Protein AF-A0A0L0EYX8-F1 (afdb_monomer_lite)

Foldseek 3Di:
DPVPVVVVVVVFWDWAAWPDADPQATWTWIQGPPPRDIDIDGDGDPDPPPDDDDDDD

Sequence (57 aa):
MEALTIGFLEDFYDLGHLLGKGGFGKVILGMDKESGEEVAIKLIPRNKCDDSVVSEC

Radius of gyration: 13.28 Å; chains: 1; bounding box: 33×18×38 Å

pLDDT: mean 79.5, std 18.6, range [41.28, 97.31]

InterPro domains:
  IPR000719 Protein kinase domain [PS50011] (13-57)
  IPR011009 Protein kinase-like domain superfamily [SSF56112] (6-50)
  IPR017441 Protein kinase, ATP binding site [PS00107] (19-42)

Secondary structure (DSSP, 8-state):
--SHHHHHHHTTEEEEEEEEEETTEEEEEEEETTT--EEEEEE--S-----------

Structure (mmCIF, N/CA/C/O backbone):
data_AF-A0A0L0EYX8-F1
#
_entry.id   AF-A0A0L0EYX8-F1
#
loop_
_atom_site.group_PDB
_atom_site.id
_atom_site.type_symbol
_atom_site.label_atom_id
_atom_site.label_alt_id
_atom_site.label_comp_id
_atom_site.label_asym_id
_atom_site.label_entity_id
_atom_site.label_seq_id
_atom_site.pdbx_PDB_ins_code
_atom_site.Cartn_x
_atom_site.Cartn_y
_atom_site.Cartn_z
_atom_site.occupancy
_atom_site.B_iso_or_equiv
_atom_site.auth_seq_id
_atom_site.auth_comp_id
_atom_site.auth_asym_id
_atom_site.auth_atom_id
_atom_site.pdbx_PDB_model_num
ATOM 1 N N . MET A 1 1 ? 14.277 -8.449 3.738 1.00 45.12 1 MET A N 1
ATOM 2 C CA . MET A 1 1 ? 14.134 -7.414 4.786 1.00 45.12 1 MET A CA 1
ATOM 3 C C . MET A 1 1 ? 13.123 -6.369 4.293 1.00 45.12 1 MET A C 1
ATOM 5 O O . MET A 1 1 ? 13.477 -5.220 4.117 1.00 45.12 1 MET A O 1
ATOM 9 N N . GLU A 1 2 ? 11.883 -6.771 3.979 1.00 49.50 2 GLU A N 1
ATOM 10 C CA . GLU A 1 2 ? 10.853 -5.869 3.399 1.00 49.50 2 GLU A CA 1
ATOM 11 C C . GLU A 1 2 ? 9.623 -5.684 4.311 1.00 49.50 2 GLU A C 1
ATOM 13 O O . GLU A 1 2 ? 8.745 -4.886 4.010 1.00 49.50 2 GLU A O 1
ATOM 18 N N . ALA A 1 3 ? 9.556 -6.401 5.440 1.00 45.06 3 ALA A N 1
ATOM 19 C CA . ALA A 1 3 ? 8.358 -6.472 6.282 1.00 45.06 3 ALA A CA 1
ATOM 20 C C . ALA A 1 3 ? 8.259 -5.368 7.355 1.00 45.06 3 ALA A C 1
ATOM 22 O O . ALA A 1 3 ? 7.167 -5.057 7.813 1.00 45.06 3 ALA A O 1
ATOM 23 N N . LEU A 1 4 ? 9.377 -4.746 7.750 1.00 51.66 4 LEU A N 1
ATOM 24 C CA . LEU A 1 4 ? 9.403 -3.813 8.891 1.00 51.66 4 LEU A CA 1
ATOM 25 C C . LEU A 1 4 ? 8.731 -2.460 8.615 1.00 51.66 4 LEU A C 1
ATOM 27 O O . LEU A 1 4 ? 8.252 -1.824 9.544 1.00 51.66 4 LEU A O 1
ATOM 31 N N . THR A 1 5 ? 8.694 -2.001 7.362 1.00 59.34 5 THR A N 1
ATOM 32 C CA . THR A 1 5 ? 8.063 -0.713 7.017 1.00 59.34 5 THR A CA 1
ATOM 33 C C . THR A 1 5 ? 6.555 -0.844 6.822 1.00 59.34 5 THR A C 1
ATOM 35 O O . THR A 1 5 ? 5.833 0.113 7.066 1.00 59.34 5 THR A O 1
ATOM 38 N N . ILE A 1 6 ? 6.081 -2.022 6.408 1.00 65.69 6 ILE A N 1
ATOM 39 C CA . ILE A 1 6 ? 4.652 -2.281 6.197 1.00 65.69 6 ILE A CA 1
ATOM 40 C C . ILE A 1 6 ? 3.923 -2.354 7.546 1.00 65.69 6 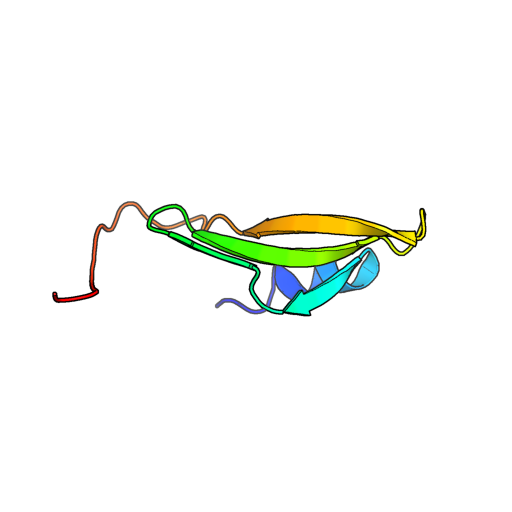ILE A C 1
ATOM 42 O O . ILE A 1 6 ? 2.888 -1.717 7.686 1.00 65.69 6 ILE A O 1
ATOM 46 N N . GLY A 1 7 ? 4.527 -2.994 8.558 1.00 72.38 7 GLY A N 1
ATOM 47 C CA . GLY A 1 7 ? 3.893 -3.162 9.872 1.00 72.38 7 GLY A CA 1
ATOM 48 C C . GLY A 1 7 ? 3.500 -1.851 10.564 1.00 72.38 7 GLY A C 1
ATOM 49 O O . GLY A 1 7 ? 2.400 -1.759 11.084 1.00 72.38 7 GLY A O 1
ATOM 50 N N . PHE A 1 8 ? 4.346 -0.812 10.515 1.00 80.50 8 PHE A N 1
ATOM 51 C CA . PHE A 1 8 ? 3.987 0.508 11.066 1.00 80.50 8 PHE A CA 1
ATOM 52 C C . PHE A 1 8 ? 2.909 1.222 10.238 1.00 80.50 8 PHE A C 1
ATOM 54 O O . PHE A 1 8 ? 2.136 2.010 10.768 1.00 80.50 8 PHE A O 1
ATOM 61 N N . LEU A 1 9 ? 2.855 0.982 8.925 1.00 84.44 9 LEU A N 1
ATOM 62 C CA . LEU A 1 9 ? 1.831 1.587 8.074 1.00 84.44 9 LEU A CA 1
ATOM 63 C C . LEU A 1 9 ? 0.440 1.026 8.381 1.00 84.44 9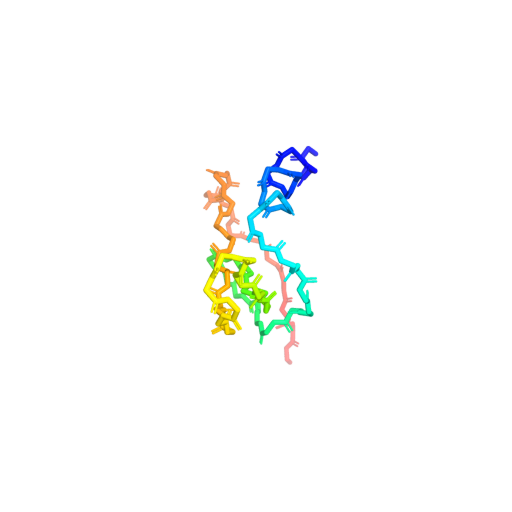 LEU A C 1
ATOM 65 O O . LEU A 1 9 ? -0.532 1.772 8.320 1.00 84.44 9 LEU A O 1
ATOM 69 N N . GLU A 1 10 ? 0.357 -0.259 8.726 1.00 88.25 10 GLU A N 1
ATOM 70 C CA . GLU A 1 10 ? -0.899 -0.943 9.048 1.00 88.25 10 GLU A CA 1
ATOM 71 C C . GLU A 1 10 ? -1.570 -0.401 10.325 1.00 88.25 10 GLU A C 1
ATOM 73 O O . GLU A 1 10 ? -2.780 -0.560 10.487 1.00 88.25 10 GLU A O 1
ATOM 78 N N . ASP A 1 11 ? -0.836 0.292 11.203 1.00 92.56 11 ASP A N 1
ATOM 79 C CA . ASP A 1 11 ? -1.416 0.970 12.372 1.00 92.56 11 ASP A CA 1
ATOM 80 C C . ASP A 1 11 ? -2.306 2.166 11.976 1.00 92.56 11 ASP A C 1
ATOM 82 O O . ASP A 1 11 ? -3.288 2.456 12.659 1.00 92.56 11 ASP A O 1
ATOM 86 N N . PHE A 1 12 ? -2.008 2.828 10.851 1.00 93.19 12 PHE A N 1
ATOM 87 C CA . PHE A 1 12 ? -2.682 4.061 10.409 1.00 93.19 12 PHE A CA 1
ATOM 88 C C . PHE A 1 12 ? -3.519 3.876 9.144 1.00 93.19 12 PHE A C 1
ATOM 90 O O . PHE A 1 12 ? -4.496 4.594 8.945 1.00 93.19 12 PHE A O 1
ATOM 97 N N . TYR A 1 13 ? -3.155 2.912 8.299 1.00 95.06 13 TYR A N 1
ATOM 98 C CA . TYR A 1 13 ? -3.779 2.695 7.002 1.00 95.06 13 TYR A CA 1
ATOM 99 C C . TYR A 1 13 ? -4.207 1.243 6.833 1.00 95.06 13 TYR A C 1
ATOM 101 O O . TYR A 1 13 ? -3.431 0.323 7.091 1.00 95.06 13 TYR A O 1
ATOM 109 N N . ASP A 1 14 ? -5.412 1.025 6.317 1.00 94.75 14 ASP A N 1
ATOM 110 C CA . ASP A 1 14 ? -5.778 -0.271 5.754 1.00 94.75 14 ASP A CA 1
ATOM 111 C C . ASP A 1 14 ? -5.214 -0.371 4.339 1.00 94.75 14 ASP A C 1
ATOM 113 O O . ASP A 1 14 ? -5.576 0.392 3.441 1.00 94.75 14 ASP A O 1
ATOM 117 N N . LEU A 1 15 ? -4.269 -1.291 4.150 1.00 93.00 15 LEU A N 1
ATOM 118 C CA . LEU A 1 15 ? -3.554 -1.448 2.890 1.00 93.00 15 LEU A CA 1
ATOM 119 C C . LEU A 1 15 ? -4.369 -2.284 1.901 1.00 93.00 15 LEU A C 1
ATOM 121 O O . LEU A 1 15 ? -4.803 -3.397 2.195 1.00 93.00 15 LEU A O 1
ATOM 125 N N . GLY A 1 16 ? -4.534 -1.748 0.698 1.00 91.38 16 GLY A N 1
ATOM 126 C CA . GLY A 1 16 ? -5.230 -2.381 -0.409 1.00 91.38 16 GLY A CA 1
ATOM 127 C C . GLY A 1 16 ? -4.291 -2.926 -1.485 1.00 91.38 16 GLY A C 1
ATOM 128 O O . GLY A 1 16 ? -3.122 -3.247 -1.263 1.00 91.38 16 GLY A O 1
ATOM 129 N N . HIS A 1 17 ? -4.832 -3.052 -2.696 1.00 91.00 17 HIS A N 1
ATOM 130 C CA . HIS A 1 17 ? -4.115 -3.615 -3.834 1.00 91.00 17 HIS A CA 1
ATOM 131 C C . HIS A 1 17 ? -3.094 -2.633 -4.433 1.00 91.00 17 HIS A C 1
ATOM 133 O O . HIS A 1 17 ? -3.113 -1.427 -4.192 1.00 91.00 17 HIS A O 1
ATOM 139 N N . LEU A 1 18 ? -2.179 -3.164 -5.242 1.00 93.62 18 LEU A N 1
ATOM 140 C CA . LEU A 1 18 ? -1.199 -2.378 -5.987 1.00 93.62 18 LEU A CA 1
ATOM 141 C C . LEU A 1 18 ? -1.897 -1.530 -7.062 1.00 93.62 18 LEU A C 1
ATOM 143 O O . LEU A 1 18 ? -2.506 -2.083 -7.971 1.00 93.62 18 LEU A O 1
ATOM 147 N N . LEU A 1 19 ? -1.735 -0.209 -6.994 1.00 94.00 19 LEU A N 1
ATOM 148 C CA . LEU A 1 19 ? -2.214 0.729 -8.014 1.00 94.00 19 LEU A CA 1
ATOM 149 C C . LEU A 1 19 ? -1.216 0.871 -9.170 1.00 94.00 19 LEU A C 1
ATOM 151 O O . LEU A 1 19 ? -1.610 1.056 -10.317 1.00 94.00 19 LEU A O 1
ATOM 155 N N . GLY A 1 20 ? 0.088 0.775 -8.889 1.00 92.06 20 GLY A N 1
ATOM 156 C CA . GLY A 1 20 ? 1.110 0.867 -9.931 1.00 92.06 20 GLY A CA 1
ATOM 157 C C . GLY A 1 20 ? 2.524 0.555 -9.454 1.00 92.06 20 GLY A C 1
ATOM 158 O O . GLY A 1 20 ? 2.858 0.709 -8.281 1.00 92.06 20 GLY A O 1
ATOM 159 N N . LYS A 1 21 ? 3.389 0.126 -10.376 1.00 91.50 21 LYS A N 1
ATOM 160 C CA . LYS A 1 21 ? 4.809 -0.155 -10.125 1.00 91.50 21 LYS A CA 1
ATOM 161 C C . LYS A 1 21 ? 5.652 0.485 -11.223 1.00 91.50 21 LYS A C 1
ATOM 163 O O . LYS A 1 21 ? 5.358 0.312 -12.399 1.00 91.50 21 LYS A O 1
ATOM 168 N N . GLY A 1 22 ? 6.706 1.194 -10.833 1.00 86.44 22 GLY A N 1
ATOM 169 C CA . GLY A 1 22 ? 7.676 1.791 -11.750 1.00 86.44 22 GLY A CA 1
ATOM 170 C C . GLY A 1 22 ? 9.098 1.706 -11.198 1.00 86.44 22 GLY A C 1
ATOM 171 O O . GLY A 1 22 ? 9.319 1.175 -10.109 1.00 86.44 22 GLY A O 1
ATOM 172 N N . GLY A 1 23 ? 10.068 2.261 -11.930 1.00 83.38 23 GLY A N 1
ATOM 173 C CA . GLY A 1 23 ? 11.486 2.220 -11.537 1.00 83.38 23 GLY A CA 1
ATOM 174 C C . GLY A 1 23 ? 11.769 2.819 -10.151 1.00 83.38 23 GLY A C 1
ATOM 175 O O . GLY A 1 23 ? 12.642 2.346 -9.433 1.00 83.38 23 GLY A O 1
ATOM 176 N N . PHE A 1 24 ? 10.961 3.794 -9.726 1.00 80.88 24 PHE A N 1
ATOM 177 C CA . PHE A 1 24 ? 11.116 4.500 -8.449 1.00 80.88 24 PHE A CA 1
ATOM 178 C C . PHE A 1 24 ? 10.373 3.861 -7.265 1.00 80.88 24 PHE A C 1
ATOM 180 O O . PHE A 1 24 ? 10.407 4.407 -6.163 1.00 80.88 24 PHE A O 1
ATOM 187 N N . GLY A 1 25 ? 9.676 2.738 -7.471 1.00 86.81 25 GLY A N 1
ATOM 188 C CA . GLY A 1 25 ? 8.955 2.042 -6.406 1.00 86.81 25 GLY A CA 1
ATOM 189 C C . GL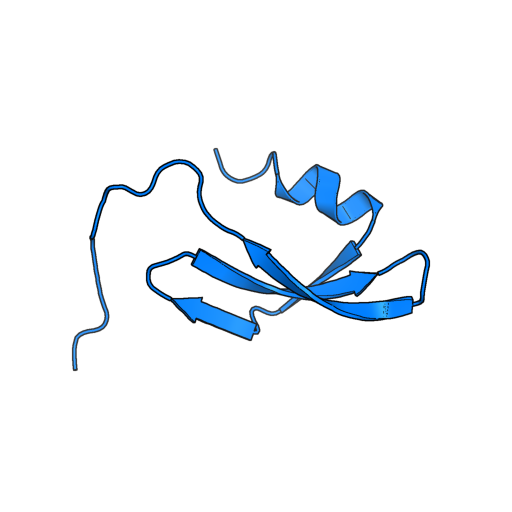Y A 1 25 ? 7.551 1.584 -6.792 1.00 86.81 25 GLY A C 1
ATOM 190 O O . GLY A 1 25 ? 7.209 1.456 -7.970 1.00 86.81 25 GLY A O 1
ATOM 191 N N . LYS A 1 26 ? 6.738 1.310 -5.771 1.00 90.44 26 LYS A N 1
ATOM 192 C CA . LYS A 1 26 ? 5.364 0.811 -5.915 1.00 90.44 26 LYS A CA 1
ATOM 193 C C . LYS A 1 26 ? 4.370 1.743 -5.229 1.00 90.44 26 LYS A C 1
ATOM 195 O O . LYS A 1 26 ? 4.695 2.341 -4.210 1.00 90.44 26 LYS A O 1
ATOM 200 N N . VAL A 1 27 ? 3.177 1.861 -5.790 1.00 93.31 27 VAL A N 1
ATOM 201 C CA . VAL A 1 27 ? 2.055 2.626 -5.245 1.00 93.31 27 VAL A CA 1
ATOM 202 C C . VAL A 1 27 ? 0.945 1.643 -4.923 1.00 93.31 27 VAL A C 1
ATOM 204 O O . VAL A 1 27 ? 0.544 0.875 -5.796 1.00 93.31 27 VAL A O 1
ATOM 207 N N . ILE A 1 28 ? 0.469 1.649 -3.686 1.00 94.19 28 ILE A N 1
ATOM 208 C CA . ILE A 1 28 ? -0.639 0.808 -3.228 1.00 94.19 28 ILE A CA 1
ATOM 209 C C . ILE A 1 28 ? -1.814 1.686 -2.814 1.00 94.19 28 ILE A C 1
ATOM 211 O O . ILE A 1 28 ? -1.629 2.845 -2.442 1.00 94.19 28 ILE A O 1
ATOM 215 N N . LEU A 1 29 ? -3.010 1.121 -2.895 1.00 94.88 29 LEU A N 1
ATOM 216 C CA . LEU A 1 29 ? -4.209 1.713 -2.331 1.00 94.88 29 LEU A CA 1
ATOM 217 C C . LEU A 1 29 ? -4.110 1.672 -0.805 1.00 94.88 29 LEU A C 1
ATOM 219 O O . LEU A 1 29 ? -3.620 0.688 -0.250 1.00 94.88 29 LEU A O 1
ATOM 223 N N . GLY A 1 30 ? -4.570 2.717 -0.138 1.00 95.56 30 GLY A N 1
ATOM 224 C CA . GLY A 1 30 ? -4.719 2.757 1.307 1.00 95.56 30 GLY A CA 1
ATOM 225 C C . GLY A 1 30 ? -6.032 3.418 1.693 1.00 95.56 30 GLY A C 1
ATOM 226 O O . GLY A 1 30 ? -6.546 4.253 0.952 1.00 95.56 30 GLY A O 1
ATOM 227 N N . MET A 1 31 ? -6.552 3.064 2.858 1.00 97.06 31 MET A N 1
ATOM 228 C CA . MET A 1 31 ? -7.612 3.811 3.523 1.00 97.06 31 MET A CA 1
ATOM 229 C C . MET A 1 31 ? -7.069 4.336 4.843 1.00 97.06 31 MET A C 1
ATOM 231 O O . MET A 1 31 ? -6.597 3.556 5.667 1.00 97.06 31 MET A O 1
ATOM 235 N N . ASP A 1 32 ? -7.080 5.653 5.012 1.00 96.38 32 ASP A N 1
ATOM 236 C CA . ASP A 1 32 ? -6.670 6.292 6.258 1.00 96.38 32 ASP A CA 1
ATOM 237 C C . ASP A 1 32 ? -7.692 5.982 7.357 1.00 96.38 32 ASP A C 1
ATOM 239 O O . ASP A 1 32 ? -8.886 6.232 7.193 1.00 96.38 3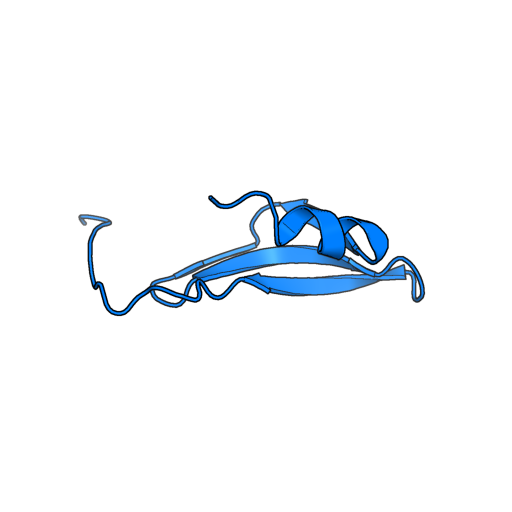2 ASP A O 1
ATOM 243 N N . LYS A 1 33 ? -7.243 5.405 8.472 1.00 95.38 33 LYS A N 1
ATOM 244 C CA . LYS A 1 33 ? -8.143 4.944 9.541 1.00 95.38 33 LYS A CA 1
ATOM 245 C C . LYS A 1 33 ? -8.747 6.086 10.356 1.00 95.38 33 LYS A C 1
ATOM 247 O O . LYS A 1 33 ? -9.778 5.884 10.992 1.00 95.38 33 LYS A O 1
ATOM 252 N N . GLU A 1 34 ? -8.109 7.255 10.368 1.00 96.62 34 GLU A N 1
ATOM 253 C CA . GLU A 1 34 ? -8.576 8.417 11.128 1.00 96.62 34 GLU A CA 1
ATOM 254 C C . GLU A 1 34 ? -9.661 9.182 10.362 1.00 96.62 34 GLU A C 1
ATOM 256 O O . GLU A 1 34 ? -10.732 9.462 10.900 1.00 96.62 34 GLU A O 1
ATOM 261 N N . SER A 1 35 ? -9.395 9.492 9.096 1.00 96.12 35 SER A N 1
ATOM 262 C CA . SER A 1 35 ? -10.272 10.279 8.225 1.00 96.12 35 SER A CA 1
ATOM 263 C C . SER A 1 35 ? -11.256 9.429 7.414 1.00 96.12 35 SER A C 1
ATOM 265 O O . SER A 1 35 ? -12.298 9.933 6.993 1.00 96.12 35 SER A O 1
ATOM 267 N N . GLY A 1 36 ? -10.960 8.143 7.201 1.00 96.12 36 GLY A N 1
ATOM 268 C CA . GLY A 1 36 ? -11.724 7.254 6.321 1.00 96.12 36 GLY A CA 1
ATOM 269 C C . GLY A 1 36 ? -11.502 7.523 4.830 1.00 96.12 36 GLY A C 1
ATOM 270 O O . GLY A 1 36 ? -12.237 6.990 3.998 1.00 96.12 36 GLY A O 1
ATOM 271 N N . GLU A 1 37 ? -10.530 8.366 4.474 1.00 97.31 37 GLU A N 1
ATOM 272 C CA . GLU A 1 37 ? -10.278 8.758 3.091 1.00 97.31 37 GLU A CA 1
ATOM 273 C C . GLU A 1 37 ? -9.443 7.718 2.334 1.00 97.31 37 GLU A C 1
ATOM 275 O O . GLU A 1 37 ? -8.528 7.086 2.872 1.00 97.31 37 GLU A O 1
ATOM 280 N N . GLU A 1 38 ? -9.751 7.561 1.047 1.00 97.25 38 GLU A N 1
ATOM 281 C CA . GLU A 1 38 ? -8.968 6.733 0.135 1.00 97.25 38 GLU A CA 1
ATOM 282 C C . GLU A 1 38 ? -7.706 7.487 -0.305 1.00 97.25 38 GLU A C 1
ATOM 284 O O . GLU A 1 38 ? -7.769 8.603 -0.826 1.00 97.25 38 GLU A O 1
ATOM 289 N N . VAL A 1 39 ? -6.544 6.866 -0.110 1.00 96.56 39 VAL A N 1
ATOM 290 C CA . VAL A 1 39 ? -5.232 7.460 -0.373 1.00 96.56 39 VAL A CA 1
ATOM 291 C C . VAL A 1 39 ? -4.358 6.549 -1.233 1.00 96.56 39 VAL A C 1
ATOM 293 O O . VAL A 1 39 ? -4.491 5.326 -1.248 1.00 96.56 39 VAL A O 1
ATOM 296 N N . ALA A 1 40 ? -3.398 7.151 -1.936 1.00 96.06 40 ALA A N 1
ATOM 297 C CA . ALA A 1 40 ? -2.354 6.426 -2.652 1.00 96.06 40 ALA A CA 1
ATOM 298 C C . ALA A 1 40 ? -1.047 6.440 -1.846 1.00 96.06 40 ALA A C 1
ATOM 300 O O . ALA A 1 40 ? -0.445 7.492 -1.625 1.00 96.06 40 ALA A O 1
ATOM 301 N N . ILE A 1 41 ? -0.560 5.264 -1.452 1.00 92.81 41 ILE A N 1
ATOM 302 C CA . ILE A 1 41 ? 0.652 5.107 -0.643 1.00 92.81 41 ILE A CA 1
ATOM 303 C C . ILE A 1 41 ? 1.825 4.743 -1.556 1.00 92.81 41 ILE A C 1
ATOM 305 O O . ILE A 1 41 ? 1.902 3.634 -2.092 1.00 92.81 41 ILE A O 1
ATOM 309 N N . LYS A 1 42 ? 2.773 5.672 -1.731 1.00 91.38 42 LYS A N 1
ATOM 310 C CA . LYS A 1 42 ? 3.978 5.471 -2.552 1.00 91.38 42 LYS A CA 1
ATOM 311 C C . LYS A 1 42 ? 5.143 4.939 -1.715 1.00 91.38 42 LYS A C 1
ATOM 313 O O . LYS A 1 42 ? 5.759 5.662 -0.939 1.00 91.38 42 LYS A O 1
ATOM 318 N N . LEU A 1 43 ? 5.491 3.678 -1.936 1.00 88.62 43 LEU A N 1
ATOM 319 C CA . LEU A 1 43 ? 6.595 2.982 -1.286 1.00 88.62 43 LEU A CA 1
ATOM 320 C C . LEU A 1 43 ? 7.876 3.142 -2.114 1.00 88.62 43 LEU A C 1
ATOM 322 O O . LEU A 1 43 ? 8.004 2.570 -3.202 1.00 88.62 43 LEU A O 1
ATOM 326 N N . ILE A 1 44 ? 8.827 3.909 -1.575 1.00 86.94 44 ILE A N 1
ATOM 327 C CA . ILE A 1 44 ? 10.134 4.175 -2.187 1.00 86.94 44 ILE A CA 1
ATOM 328 C C . ILE A 1 44 ? 11.198 3.340 -1.455 1.00 86.94 44 ILE A C 1
ATOM 330 O O . ILE A 1 44 ? 11.413 3.548 -0.257 1.00 86.94 44 ILE A O 1
ATOM 334 N N . PRO A 1 45 ? 11.867 2.383 -2.124 1.00 81.50 45 PRO A N 1
ATOM 335 C CA . PRO A 1 45 ? 12.905 1.577 -1.492 1.00 81.50 45 PRO A CA 1
ATOM 336 C C . PRO A 1 45 ? 14.118 2.447 -1.136 1.00 81.50 45 PRO A C 1
ATOM 338 O O . PRO A 1 45 ? 14.636 3.173 -1.979 1.00 81.50 45 PRO A O 1
ATOM 341 N N . ARG A 1 46 ? 14.612 2.337 0.104 1.00 76.06 46 ARG A N 1
ATOM 342 C CA . ARG A 1 46 ? 15.794 3.091 0.568 1.00 76.06 46 ARG A CA 1
ATOM 343 C C . ARG A 1 46 ? 17.090 2.730 -0.175 1.00 76.06 46 ARG A C 1
ATOM 345 O O . ARG A 1 46 ? 17.971 3.573 -0.264 1.00 76.06 46 ARG A O 1
ATOM 352 N N . ASN A 1 47 ? 17.183 1.522 -0.742 1.00 68.62 47 ASN A N 1
ATOM 353 C CA . ASN A 1 47 ? 18.374 1.018 -1.437 1.00 68.62 47 ASN A CA 1
ATOM 354 C C . ASN A 1 47 ? 18.104 0.690 -2.914 1.00 68.62 47 ASN A C 1
ATOM 356 O O . ASN A 1 47 ? 18.161 -0.473 -3.304 1.00 68.62 47 ASN A O 1
ATOM 360 N N . LYS A 1 48 ? 17.839 1.694 -3.757 1.00 55.25 48 LYS A N 1
ATOM 361 C CA . LYS A 1 48 ? 17.965 1.526 -5.215 1.00 55.25 48 LYS A CA 1
ATOM 362 C C . LYS A 1 48 ? 18.677 2.704 -5.869 1.00 55.25 48 LYS A C 1
ATOM 364 O O . LYS A 1 48 ? 18.072 3.535 -6.531 1.00 55.25 48 LYS A O 1
ATOM 369 N N . CYS A 1 49 ? 19.994 2.716 -5.704 1.00 47.94 49 CYS A N 1
ATOM 370 C 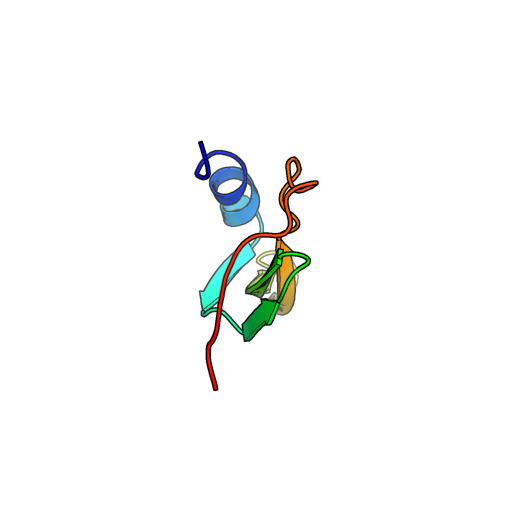CA . CYS A 1 49 ? 20.866 2.834 -6.865 1.00 47.94 49 CYS A CA 1
ATOM 371 C C . CYS A 1 49 ? 21.142 1.398 -7.334 1.00 47.94 49 CYS A C 1
ATOM 373 O O . CYS A 1 49 ? 22.169 0.835 -6.985 1.00 47.94 49 CYS A O 1
ATOM 375 N N . AS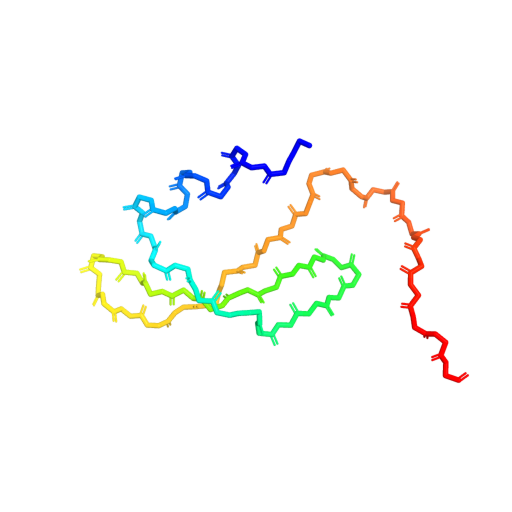P A 1 50 ? 20.179 0.764 -7.999 1.00 48.62 50 ASP A N 1
ATOM 376 C CA . ASP A 1 50 ? 20.464 -0.355 -8.900 1.00 48.62 50 ASP A CA 1
ATOM 377 C C . ASP A 1 50 ? 19.294 -0.473 -9.873 1.00 48.62 50 ASP A C 1
ATOM 379 O O . ASP A 1 50 ? 18.180 -0.899 -9.540 1.00 48.62 50 ASP A O 1
ATOM 383 N N . ASP A 1 51 ? 19.566 0.062 -11.054 1.00 57.75 51 ASP A N 1
ATOM 384 C CA . ASP A 1 51 ? 18.822 -0.146 -12.276 1.00 57.75 51 ASP A CA 1
ATOM 385 C C . ASP A 1 51 ? 18.951 -1.628 -12.620 1.00 57.75 51 ASP A C 1
ATOM 387 O O . ASP A 1 51 ? 20.019 -2.088 -13.013 1.00 57.75 51 ASP A O 1
ATOM 391 N N . SER A 1 52 ? 17.904 -2.410 -12.375 1.00 51.78 52 SER A N 1
ATOM 392 C CA . SER A 1 52 ? 17.842 -3.768 -12.895 1.00 51.78 52 SER A CA 1
ATOM 393 C C . SER A 1 52 ? 16.408 -4.292 -12.975 1.00 51.78 52 SER A C 1
ATOM 395 O O . SER A 1 52 ? 15.813 -4.672 -11.965 1.00 51.78 52 SER A O 1
ATOM 397 N N . VAL A 1 53 ? 15.948 -4.374 -14.237 1.00 57.72 53 VAL A N 1
ATOM 398 C CA . VAL A 1 53 ? 15.233 -5.521 -14.845 1.00 57.72 53 VAL A CA 1
ATOM 399 C C . VAL A 1 53 ? 13.732 -5.631 -14.478 1.00 57.72 53 VAL A C 1
ATOM 401 O O . VAL A 1 53 ? 13.366 -5.596 -13.310 1.00 57.72 53 VAL A O 1
ATOM 404 N N . VAL A 1 54 ? 12.735 -5.809 -15.356 1.00 51.34 54 VAL A N 1
ATOM 405 C CA . VAL A 1 54 ? 12.526 -5.908 -16.818 1.00 51.34 54 VAL A CA 1
ATOM 406 C C . VAL A 1 54 ? 11.007 -5.776 -17.039 1.00 51.34 54 VAL A C 1
ATOM 408 O O . VAL A 1 54 ? 10.223 -6.241 -16.211 1.00 51.34 54 VAL A O 1
ATOM 411 N N . SER A 1 55 ? 10.588 -5.248 -18.184 1.00 46.25 55 SER A N 1
ATOM 412 C CA . SER A 1 55 ? 9.642 -5.984 -19.026 1.00 46.25 55 SER A CA 1
ATOM 413 C C . SER A 1 55 ? 10.128 -5.819 -20.455 1.00 46.25 55 SER A C 1
ATOM 415 O O . SER A 1 55 ? 10.174 -4.707 -20.973 1.00 46.25 55 SER A O 1
ATOM 417 N N . GLU A 1 56 ? 10.576 -6.934 -21.018 1.00 53.09 56 GLU A N 1
ATOM 418 C CA . GLU A 1 56 ? 10.730 -7.142 -22.452 1.00 53.09 56 GLU A CA 1
ATOM 419 C C . GLU A 1 56 ? 9.394 -6.818 -23.139 1.00 53.09 56 GLU A C 1
ATOM 421 O O . GLU A 1 56 ? 8.328 -7.174 -22.622 1.00 53.09 56 GLU A O 1
ATOM 426 N N . CYS A 1 57 ? 9.475 -6.099 -24.256 1.00 41.28 57 CYS A N 1
ATOM 427 C CA . CYS A 1 57 ? 8.434 -6.015 -25.272 1.00 41.28 57 CYS A CA 1
ATOM 428 C C . CYS A 1 57 ? 8.988 -6.663 -26.538 1.00 41.28 57 CYS A C 1
ATOM 430 O O . CYS A 1 57 ? 10.197 -6.452 -26.799 1.00 41.28 57 CYS A O 1
#

Organism: NCBI:txid667725